Protein AF-A0A2N5KHY9-F1 (afdb_monomer_lite)

Foldseek 3Di:
DDDPDDDVVVVVVVVVVVVVVVVCVVVPPDDDDDDDDDDDDDDDDDDDDDPDPPCVVVVVVVVVVVCVVVCVVPPPDQVVHDDDPLPPVVPDPVCSVVQVVCVVVVHHDPVVVVVVVVVVVVVVVVVVVVVVVVVVVVDDPVRVVVVVVVVVVVVVVVVD

Radius of gyration: 26.34 Å; chains: 1; bounding box: 64×49×65 Å

pLDDT: mean 73.63, std 18.94, range [32.56, 96.94]

Structure (mmCIF, N/CA/C/O backbone):
data_AF-A0A2N5KHY9-F1
#
_entry.id   AF-A0A2N5KHY9-F1
#
loop_
_atom_site.group_PDB
_atom_site.id
_atom_site.type_symbol
_atom_site.label_atom_id
_atom_site.label_alt_id
_atom_site.label_comp_id
_atom_site.label_asym_id
_atom_site.label_entity_id
_atom_site.label_seq_id
_atom_site.pdbx_PDB_ins_code
_atom_site.Cartn_x
_atom_site.Cartn_y
_atom_site.Cartn_z
_atom_site.occupancy
_atom_site.B_iso_or_equiv
_atom_site.auth_seq_id
_atom_site.auth_comp_id
_atom_site.auth_asym_id
_atom_site.auth_atom_id
_atom_site.pdbx_PDB_model_num
ATOM 1 N N . MET A 1 1 ? -6.476 1.942 -28.829 1.00 36.31 1 MET A N 1
ATOM 2 C CA . MET A 1 1 ? -5.054 1.539 -28.886 1.00 36.31 1 MET A CA 1
ATOM 3 C C . MET A 1 1 ? -4.906 0.216 -28.148 1.00 36.31 1 MET A C 1
ATOM 5 O O . MET A 1 1 ? -5.291 0.183 -26.984 1.00 36.31 1 MET A O 1
ATOM 9 N N . PRO A 1 2 ? -4.456 -0.880 -28.777 1.00 34.22 2 PRO A N 1
ATOM 10 C CA . PRO A 1 2 ? -4.271 -2.139 -28.060 1.00 34.22 2 PRO A CA 1
ATOM 11 C C . PRO A 1 2 ? -3.040 -2.043 -27.142 1.00 34.22 2 PRO A C 1
ATOM 13 O O . PRO A 1 2 ? -1.980 -1.600 -27.585 1.00 34.22 2 PRO A O 1
ATOM 16 N N . ARG A 1 3 ? -3.177 -2.449 -25.868 1.00 40.66 3 ARG A N 1
ATOM 17 C CA . ARG A 1 3 ? -2.053 -2.671 -24.938 1.00 40.66 3 ARG A CA 1
ATOM 18 C C . ARG A 1 3 ? -1.125 -3.711 -25.582 1.00 40.66 3 ARG A C 1
ATOM 20 O O . ARG A 1 3 ? -1.495 -4.878 -25.688 1.00 40.66 3 ARG A O 1
ATOM 27 N N . ARG A 1 4 ? 0.045 -3.296 -26.077 1.00 49.88 4 ARG A N 1
ATOM 28 C CA . ARG A 1 4 ? 1.082 -4.230 -26.538 1.00 49.88 4 ARG A CA 1
ATOM 29 C C . ARG A 1 4 ? 1.807 -4.744 -25.297 1.00 49.88 4 ARG A C 1
ATOM 31 O O . ARG A 1 4 ? 2.602 -4.019 -24.707 1.0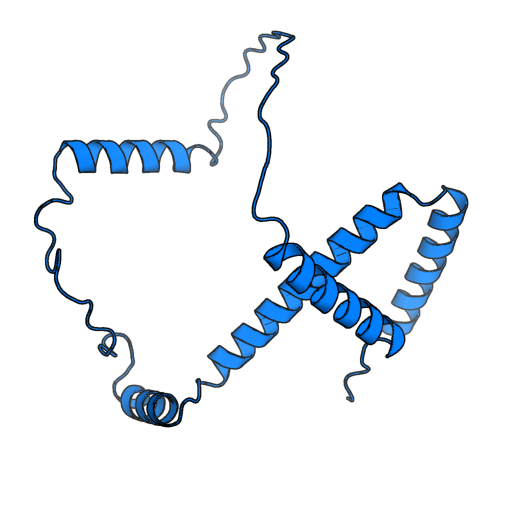0 49.88 4 ARG A O 1
ATOM 38 N N . TYR A 1 5 ? 1.406 -5.943 -24.882 1.00 40.84 5 TYR A N 1
ATOM 39 C CA . TYR A 1 5 ? 1.957 -6.705 -23.763 1.00 40.84 5 TYR A CA 1
ATOM 40 C C . TYR A 1 5 ? 3.482 -6.862 -23.887 1.00 40.84 5 TYR A C 1
ATOM 42 O O . TYR A 1 5 ? 4.035 -6.782 -24.990 1.00 40.84 5 TYR A O 1
ATOM 50 N N . LEU A 1 6 ? 4.145 -7.061 -22.744 1.00 49.94 6 LEU A N 1
ATOM 51 C CA . LEU A 1 6 ? 5.544 -7.480 -22.691 1.00 49.94 6 LEU A CA 1
ATOM 52 C C . LEU A 1 6 ? 5.688 -8.755 -23.543 1.00 49.94 6 LEU A C 1
ATOM 54 O O . LEU A 1 6 ? 4.729 -9.499 -23.741 1.00 49.94 6 LEU A O 1
ATOM 58 N N . ASP A 1 7 ? 6.869 -8.993 -24.111 1.00 64.88 7 ASP A N 1
ATOM 59 C CA . ASP A 1 7 ? 7.127 -10.227 -24.861 1.00 64.88 7 ASP A CA 1
ATOM 60 C C . ASP A 1 7 ? 6.699 -11.443 -24.012 1.00 64.88 7 ASP A C 1
ATOM 62 O O . ASP A 1 7 ? 7.057 -11.509 -22.833 1.00 64.88 7 ASP A O 1
ATOM 66 N N . ARG A 1 8 ? 5.941 -12.402 -24.577 1.00 52.44 8 ARG A N 1
ATOM 67 C CA . ARG A 1 8 ? 5.401 -13.571 -23.836 1.00 52.44 8 ARG A CA 1
ATOM 68 C C . ARG A 1 8 ? 6.490 -14.316 -23.066 1.00 52.44 8 ARG A C 1
ATOM 70 O O . ARG A 1 8 ? 6.224 -14.950 -22.051 1.00 52.44 8 ARG A O 1
ATOM 77 N N . ARG A 1 9 ? 7.723 -14.240 -23.567 1.00 55.16 9 ARG A N 1
ATOM 78 C CA . ARG A 1 9 ? 8.910 -14.797 -22.930 1.00 55.16 9 ARG A CA 1
ATOM 79 C C . ARG A 1 9 ? 9.272 -14.086 -21.624 1.00 55.16 9 ARG A C 1
ATOM 81 O O . ARG A 1 9 ? 9.525 -14.754 -20.632 1.00 55.16 9 ARG A O 1
ATOM 88 N N . ALA A 1 10 ? 9.256 -12.756 -21.611 1.00 56.84 10 ALA A N 1
ATOM 89 C CA . ALA A 1 10 ? 9.539 -11.967 -20.414 1.00 56.84 10 ALA A CA 1
ATOM 90 C C . ALA A 1 10 ? 8.433 -12.127 -19.360 1.00 56.84 10 ALA A C 1
ATOM 92 O O . ALA A 1 10 ? 8.715 -12.157 -18.164 1.00 56.84 10 ALA A O 1
ATOM 93 N N . GLU A 1 11 ? 7.180 -12.274 -19.797 1.00 57.41 11 GLU A N 1
ATOM 94 C CA . GLU A 1 11 ? 6.051 -12.565 -18.905 1.00 57.41 11 GLU A CA 1
ATOM 95 C C . GLU A 1 11 ? 6.204 -13.940 -18.247 1.00 57.41 11 GLU A C 1
ATOM 97 O O . GLU A 1 11 ? 6.139 -14.036 -17.022 1.00 57.41 11 GLU A O 1
ATOM 102 N N . ALA A 1 12 ? 6.537 -14.971 -19.029 1.00 66.75 12 ALA A N 1
ATOM 103 C CA . ALA A 1 12 ? 6.793 -16.315 -18.517 1.00 66.75 12 ALA A CA 1
ATOM 104 C C . ALA A 1 12 ? 8.013 -16.381 -17.576 1.00 66.75 12 ALA A C 1
ATOM 106 O O . ALA A 1 12 ? 7.992 -17.112 -16.588 1.00 66.75 12 ALA A O 1
ATOM 107 N N . GLU A 1 13 ? 9.071 -15.608 -17.846 1.00 68.69 13 GLU A N 1
ATOM 108 C CA . GLU A 1 13 ? 10.267 -15.542 -16.992 1.00 68.69 13 GLU A CA 1
ATOM 109 C C . GLU A 1 13 ? 9.967 -14.880 -15.634 1.00 68.69 13 GLU A C 1
ATOM 111 O O . GLU A 1 13 ? 10.434 -15.350 -14.593 1.00 68.69 13 GLU A O 1
ATOM 116 N N . ILE A 1 14 ? 9.136 -13.831 -15.621 1.00 61.22 14 ILE A N 1
ATOM 117 C CA . ILE A 1 14 ? 8.693 -13.169 -14.386 1.00 61.22 14 ILE A CA 1
ATOM 118 C C . ILE A 1 14 ? 7.733 -14.069 -13.596 1.00 61.22 14 ILE A C 1
ATOM 120 O O . ILE A 1 14 ? 7.860 -14.159 -12.374 1.00 61.22 14 ILE A O 1
ATOM 124 N N . GLU A 1 15 ? 6.802 -14.756 -14.263 1.00 71.88 15 GLU A N 1
ATOM 125 C CA . GLU A 1 15 ? 5.894 -15.710 -13.613 1.00 71.88 15 GLU A CA 1
ATOM 126 C C . GLU A 1 15 ? 6.645 -16.905 -13.010 1.00 71.88 15 GLU A C 1
ATOM 128 O O . GLU A 1 15 ? 6.389 -17.271 -11.862 1.00 71.88 15 GLU A O 1
ATOM 133 N N . ALA A 1 16 ? 7.633 -17.457 -13.720 1.00 73.50 16 ALA A N 1
ATOM 134 C CA . ALA A 1 16 ? 8.478 -18.535 -13.206 1.00 73.50 16 ALA A CA 1
ATOM 135 C C . ALA A 1 16 ? 9.288 -18.102 -11.970 1.00 73.50 16 ALA A C 1
ATOM 137 O O . ALA A 1 16 ? 9.424 -18.874 -11.019 1.00 73.50 16 ALA A O 1
ATOM 138 N N . MET A 1 17 ? 9.783 -16.858 -11.940 1.00 62.91 17 MET A N 1
ATOM 139 C CA . MET A 1 17 ? 10.464 -16.306 -10.763 1.00 62.91 17 MET A CA 1
ATOM 140 C C . MET A 1 17 ? 9.523 -16.118 -9.569 1.00 62.91 17 MET A C 1
ATOM 142 O O . MET A 1 17 ? 9.902 -16.449 -8.447 1.00 62.91 17 MET A O 1
ATOM 146 N N . LEU A 1 18 ? 8.302 -15.621 -9.796 1.00 63.34 18 LEU A N 1
ATOM 147 C CA . LEU A 1 18 ? 7.309 -15.453 -8.729 1.00 63.34 18 LEU A CA 1
ATOM 148 C C . LEU A 1 18 ? 6.896 -16.804 -8.121 1.00 63.34 18 LEU A C 1
ATOM 150 O O . LEU A 1 18 ? 6.722 -16.893 -6.907 1.00 63.34 18 LEU A O 1
ATOM 154 N N . ALA A 1 19 ? 6.808 -17.861 -8.934 1.00 72.44 19 ALA A N 1
ATOM 155 C CA . ALA A 1 19 ? 6.545 -19.218 -8.454 1.00 72.44 19 ALA A CA 1
ATOM 156 C C . ALA A 1 19 ? 7.714 -19.793 -7.626 1.00 72.44 19 ALA A C 1
ATOM 158 O O . ALA A 1 19 ? 7.482 -20.421 -6.593 1.00 72.44 19 ALA A O 1
ATOM 159 N N . ALA A 1 20 ? 8.964 -19.537 -8.030 1.00 68.56 20 ALA A N 1
ATOM 160 C CA . ALA A 1 20 ? 10.152 -19.995 -7.303 1.00 68.56 20 ALA A CA 1
ATOM 161 C C . ALA A 1 20 ? 10.345 -19.276 -5.950 1.00 68.56 20 ALA A C 1
ATOM 163 O O . ALA A 1 20 ? 10.758 -19.890 -4.967 1.00 68.56 20 ALA A O 1
ATOM 164 N N . GLU A 1 21 ? 10.013 -17.985 -5.869 1.00 53.19 21 GLU A N 1
ATOM 165 C CA . GLU A 1 21 ? 10.117 -17.200 -4.630 1.00 53.19 21 GLU A CA 1
ATOM 166 C C . GLU A 1 21 ? 9.078 -17.629 -3.579 1.00 53.19 21 GLU A C 1
ATOM 168 O O . GLU A 1 21 ? 9.393 -17.698 -2.391 1.00 53.19 21 GLU A O 1
ATOM 173 N N . GLN A 1 22 ? 7.865 -18.001 -4.006 1.00 57.78 22 GLN A N 1
ATOM 174 C CA . GLN A 1 22 ? 6.839 -18.547 -3.107 1.00 57.78 22 GLN A CA 1
ATOM 175 C C . GLN A 1 22 ? 7.254 -19.893 -2.495 1.00 57.78 22 GLN A C 1
ATOM 177 O O . G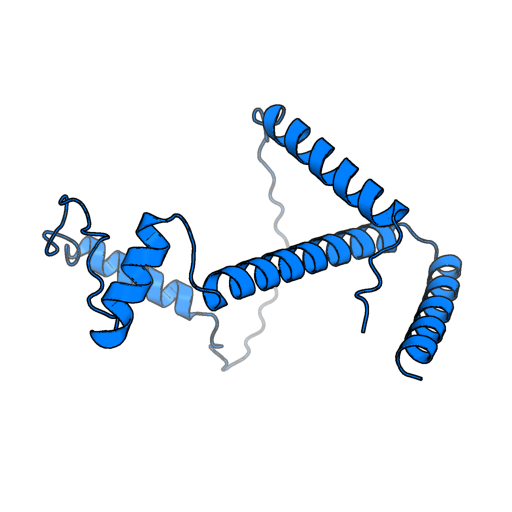LN A 1 22 ? 6.965 -20.138 -1.326 1.00 57.78 22 GLN A O 1
ATOM 182 N N . GLN A 1 23 ? 7.981 -20.726 -3.246 1.00 57.69 23 GLN A N 1
ATOM 183 C CA . GLN A 1 23 ? 8.533 -21.996 -2.758 1.00 57.69 23 GLN A CA 1
ATOM 184 C C . GLN A 1 23 ? 9.708 -21.774 -1.788 1.00 57.69 23 GLN A C 1
ATOM 186 O O . GLN A 1 23 ? 9.772 -22.396 -0.727 1.00 57.69 23 GLN A O 1
ATOM 191 N N . ALA A 1 24 ? 10.587 -20.808 -2.075 1.00 56.03 24 ALA A N 1
ATOM 192 C CA . ALA A 1 24 ? 11.691 -20.451 -1.180 1.00 56.03 24 ALA A CA 1
ATOM 193 C C . ALA A 1 24 ? 11.208 -19.844 0.154 1.00 56.03 24 ALA A C 1
ATOM 195 O O . ALA A 1 24 ? 11.803 -20.090 1.206 1.00 56.03 24 ALA A O 1
ATOM 196 N N . ALA A 1 25 ? 10.104 -19.088 0.139 1.00 54.25 25 ALA A N 1
ATOM 197 C CA . ALA A 1 25 ? 9.505 -18.520 1.348 1.00 54.25 25 ALA A CA 1
ATOM 198 C C . ALA A 1 25 ? 8.887 -19.584 2.273 1.00 54.25 25 ALA A C 1
ATOM 200 O O . ALA A 1 25 ? 8.838 -19.374 3.485 1.00 54.25 25 ALA A O 1
ATOM 201 N N . THR A 1 26 ? 8.453 -20.731 1.735 1.00 51.41 26 THR A N 1
ATOM 202 C CA . THR A 1 26 ? 7.949 -21.851 2.546 1.00 51.41 26 THR A CA 1
ATOM 203 C C . THR A 1 26 ? 9.058 -22.708 3.161 1.00 51.41 26 THR A C 1
ATOM 205 O O . THR A 1 26 ? 8.818 -23.362 4.171 1.00 51.41 26 THR A O 1
ATOM 208 N N . GLU A 1 27 ? 10.274 -22.671 2.607 1.00 48.84 27 GLU A N 1
ATOM 209 C CA . GLU A 1 27 ? 11.391 -23.530 3.034 1.00 48.84 27 GLU A CA 1
ATOM 210 C C . GLU A 1 27 ? 12.439 -22.803 3.911 1.00 48.84 27 GLU A C 1
ATOM 212 O O . GLU A 1 27 ? 13.158 -23.446 4.672 1.00 48.84 27 GLU A O 1
ATOM 217 N N . GLY A 1 28 ? 12.510 -21.465 3.884 1.00 46.94 28 GLY A N 1
ATOM 218 C CA . GLY A 1 28 ? 13.577 -20.667 4.519 1.00 46.94 28 GLY A CA 1
ATOM 219 C C . GLY A 1 28 ? 13.311 -20.088 5.921 1.00 46.94 28 GLY A C 1
ATOM 220 O O . GLY A 1 28 ? 13.896 -19.059 6.265 1.00 46.94 28 GLY A O 1
ATOM 221 N N . ALA A 1 29 ? 12.428 -20.677 6.734 1.00 44.56 29 ALA A N 1
ATOM 222 C CA . ALA A 1 29 ? 12.080 -20.142 8.062 1.00 44.56 29 ALA A CA 1
ATOM 223 C C . ALA A 1 29 ? 13.069 -20.491 9.200 1.00 44.56 29 ALA A C 1
ATOM 225 O O . ALA A 1 29 ? 12.835 -20.094 10.342 1.00 44.56 29 ALA A O 1
ATOM 226 N N . ALA A 1 30 ? 14.178 -21.185 8.932 1.00 46.12 30 ALA A N 1
ATOM 227 C CA . ALA A 1 30 ? 15.167 -21.530 9.951 1.00 46.12 30 ALA A CA 1
ATOM 228 C C . ALA A 1 30 ? 16.563 -20.986 9.599 1.00 46.12 30 ALA A C 1
ATOM 230 O O . ALA A 1 30 ? 17.123 -21.312 8.560 1.00 46.12 30 ALA A O 1
ATOM 231 N N . GLU A 1 31 ? 17.096 -20.191 10.534 1.00 38.31 31 GLU A N 1
ATOM 232 C CA . GLU A 1 31 ? 18.505 -19.804 10.713 1.00 38.31 31 GLU A CA 1
ATOM 233 C C . GLU A 1 31 ? 19.050 -18.612 9.895 1.00 38.31 31 GLU A C 1
ATOM 235 O O . GLU A 1 31 ? 19.493 -18.712 8.755 1.00 38.31 31 GLU A O 1
ATOM 240 N N . ARG A 1 32 ? 19.140 -17.453 10.566 1.00 40.56 32 ARG A N 1
ATOM 241 C CA . ARG A 1 32 ? 20.135 -16.408 10.272 1.00 40.56 32 ARG A CA 1
ATOM 242 C C . ARG A 1 32 ? 21.031 -16.226 11.501 1.00 40.56 32 ARG A C 1
ATOM 244 O O . ARG A 1 32 ? 20.498 -15.844 12.544 1.00 40.56 32 ARG A O 1
ATOM 251 N N . PRO A 1 33 ? 22.353 -16.457 11.421 1.00 39.22 33 PRO A N 1
ATOM 252 C CA . PRO A 1 33 ? 23.256 -16.138 12.514 1.00 39.22 33 PRO A CA 1
ATOM 253 C C . PRO A 1 33 ? 23.665 -14.659 12.487 1.00 39.22 33 PRO A C 1
ATOM 255 O O . PRO A 1 33 ? 23.643 -13.991 11.451 1.00 39.22 33 PRO A O 1
ATOM 258 N N . ALA A 1 34 ? 24.006 -14.168 13.675 1.00 38.75 34 ALA A N 1
ATOM 259 C CA . ALA A 1 34 ? 24.419 -12.806 13.977 1.00 38.75 34 ALA A CA 1
ATOM 260 C C . ALA A 1 34 ? 25.948 -12.606 13.902 1.00 38.75 34 ALA A C 1
ATOM 262 O O . ALA A 1 34 ? 26.709 -13.571 13.917 1.00 38.75 34 ALA A O 1
ATOM 263 N N . ASP A 1 35 ? 26.331 -11.323 13.967 1.00 39.94 35 ASP A N 1
ATOM 264 C CA . ASP A 1 35 ? 27.674 -10.729 14.143 1.00 39.94 35 ASP A CA 1
ATOM 265 C C . ASP A 1 35 ? 28.496 -10.539 12.837 1.00 39.94 35 ASP A C 1
ATOM 267 O O . ASP A 1 35 ? 28.424 -11.342 11.921 1.00 39.94 35 ASP A O 1
ATOM 271 N N . GLN A 1 36 ? 29.267 -9.464 12.614 1.00 42.00 36 GLN A N 1
ATOM 272 C CA . GLN A 1 36 ? 30.041 -8.697 13.582 1.00 42.00 36 GLN A CA 1
ATOM 273 C C . GLN A 1 36 ? 30.421 -7.286 13.096 1.00 42.00 36 GLN A C 1
ATOM 275 O O . GLN A 1 36 ? 30.641 -7.016 11.915 1.00 42.00 36 GLN A O 1
ATOM 280 N N . ARG A 1 37 ? 30.526 -6.398 14.087 1.00 36.69 37 ARG A N 1
ATOM 281 C CA . ARG A 1 37 ? 31.031 -5.018 14.063 1.00 36.69 37 ARG A CA 1
ATOM 282 C C . ARG A 1 37 ? 32.477 -4.932 13.575 1.00 36.69 37 ARG A C 1
ATOM 284 O O . ARG A 1 37 ? 33.302 -5.683 14.081 1.00 36.69 37 ARG A O 1
ATOM 291 N N . GLN A 1 38 ? 32.816 -3.880 12.821 1.00 43.84 38 GLN A N 1
ATOM 292 C CA . GLN A 1 38 ? 34.092 -3.174 13.002 1.00 43.84 38 GLN A CA 1
ATOM 293 C C . GLN A 1 38 ? 33.933 -1.655 12.855 1.00 43.84 38 GLN A C 1
ATOM 295 O O . GLN A 1 38 ? 33.464 -1.125 11.852 1.00 43.84 38 GLN A O 1
ATOM 300 N N . SER A 1 39 ? 34.347 -0.979 13.921 1.00 37.09 39 SER A N 1
ATOM 301 C CA . SER A 1 39 ? 34.626 0.446 14.055 1.00 37.09 39 SER A CA 1
ATOM 302 C C . SER A 1 39 ? 35.856 0.861 13.253 1.00 37.09 39 SER A C 1
ATOM 304 O O . SER A 1 39 ? 36.834 0.117 13.271 1.00 37.09 39 SER A O 1
ATOM 306 N N . SER A 1 40 ? 35.880 2.083 12.708 1.00 38.09 40 SER A N 1
ATOM 307 C CA . SER A 1 40 ? 37.088 2.928 12.628 1.00 38.09 40 SER A CA 1
ATOM 308 C C . SER A 1 40 ? 36.776 4.337 12.111 1.00 38.09 40 SER A C 1
ATOM 310 O O . SER A 1 40 ? 36.111 4.489 11.094 1.00 38.09 40 SER A O 1
ATOM 312 N N . GLY A 1 41 ? 37.345 5.354 12.770 1.00 32.56 41 GLY A N 1
ATOM 313 C CA . GLY A 1 41 ? 37.691 6.630 12.128 1.00 32.56 41 GLY A CA 1
ATOM 314 C C . GLY A 1 41 ? 36.893 7.859 12.561 1.00 32.56 41 GLY A C 1
ATOM 315 O O . GLY A 1 41 ? 35.974 8.293 11.876 1.00 32.56 41 GLY A O 1
ATOM 316 N N . ALA A 1 42 ? 37.308 8.483 13.663 1.00 36.94 42 ALA A N 1
ATOM 317 C CA . ALA A 1 42 ? 36.878 9.824 14.040 1.00 36.94 42 ALA A CA 1
ATOM 318 C C . ALA A 1 42 ? 37.403 10.880 13.049 1.00 36.94 42 ALA A C 1
ATOM 320 O O . ALA A 1 42 ? 38.601 10.960 12.786 1.00 36.94 42 ALA A O 1
ATOM 321 N N . THR A 1 43 ? 36.531 11.771 12.577 1.00 44.47 43 THR A N 1
ATOM 322 C CA . THR A 1 43 ? 36.944 13.100 12.104 1.00 44.47 43 THR A CA 1
ATOM 323 C C . THR A 1 43 ? 35.929 14.133 12.573 1.00 44.47 43 THR A C 1
ATOM 325 O O . THR A 1 43 ? 34.800 14.202 12.096 1.00 44.47 43 THR A O 1
ATOM 328 N N . LYS A 1 44 ? 36.339 14.941 13.555 1.00 46.94 44 LYS A N 1
ATOM 329 C CA . LYS A 1 44 ? 35.589 16.107 14.022 1.00 46.94 44 LYS A CA 1
ATOM 330 C C . LYS A 1 44 ? 35.594 17.160 12.912 1.00 46.94 44 LYS A C 1
ATOM 332 O O . LYS A 1 44 ? 36.648 17.695 12.582 1.00 46.94 44 LYS A O 1
ATOM 337 N N . ARG A 1 45 ? 34.423 17.493 12.371 1.00 38.88 45 ARG A N 1
ATOM 338 C CA . ARG A 1 45 ? 34.206 18.753 11.651 1.00 38.88 45 ARG A CA 1
ATOM 339 C C . ARG A 1 45 ? 33.053 19.495 12.305 1.00 38.88 45 ARG A C 1
ATOM 341 O O . ARG A 1 45 ? 31.893 19.129 12.156 1.00 38.88 45 ARG A O 1
ATOM 348 N N . ALA A 1 46 ? 33.414 20.527 13.062 1.00 40.81 46 ALA A N 1
ATOM 349 C CA . ALA A 1 46 ? 32.493 21.564 13.482 1.00 40.81 46 ALA A CA 1
ATOM 350 C C . ALA A 1 46 ? 31.986 22.288 12.227 1.00 40.81 46 ALA A C 1
ATOM 352 O O . ALA A 1 46 ? 32.775 22.786 11.425 1.00 40.81 46 ALA A O 1
ATOM 353 N N . GLY A 1 47 ? 30.669 22.292 12.054 1.00 42.00 47 GLY A N 1
ATOM 354 C CA . GLY A 1 47 ? 29.977 22.872 10.913 1.00 42.00 47 GLY A CA 1
ATOM 355 C C . GLY A 1 47 ? 28.536 23.168 11.298 1.00 42.00 47 GLY A C 1
ATOM 356 O O . GLY A 1 47 ? 27.655 22.334 11.141 1.00 42.00 47 GLY A O 1
ATOM 357 N N . SER A 1 48 ? 28.364 24.355 11.871 1.00 40.47 48 SER A N 1
ATOM 358 C CA . SER A 1 48 ? 27.132 25.118 12.058 1.00 40.47 48 SER A CA 1
ATOM 359 C C . SER A 1 48 ? 25.953 24.739 11.142 1.00 40.47 48 SER A C 1
ATOM 361 O O . SER A 1 48 ? 26.061 24.748 9.917 1.00 40.47 48 SER A O 1
ATOM 363 N N . GLY A 1 49 ? 24.786 24.547 11.768 1.00 51.56 49 GLY A N 1
ATOM 364 C CA . GLY A 1 49 ? 23.592 25.258 11.314 1.00 51.56 49 GLY A CA 1
ATOM 365 C C . GLY A 1 49 ? 22.785 24.653 10.170 1.00 51.56 49 GLY A C 1
ATOM 366 O O . GLY A 1 49 ? 22.356 25.395 9.299 1.00 51.56 49 GLY A O 1
ATOM 367 N N . ARG A 1 50 ? 22.497 23.348 10.198 1.00 49.75 50 ARG A N 1
ATOM 368 C CA . ARG A 1 50 ? 21.293 22.768 9.569 1.00 49.75 50 ARG A CA 1
ATOM 369 C C . ARG A 1 50 ? 20.815 21.575 10.399 1.00 49.75 50 ARG A C 1
ATOM 371 O O . ARG A 1 50 ? 21.201 20.444 10.125 1.00 49.75 50 ARG A O 1
ATOM 378 N N . ARG A 1 51 ? 19.959 21.805 11.404 1.00 51.12 51 ARG A N 1
ATOM 379 C CA . ARG A 1 51 ? 19.074 20.733 11.897 1.00 51.12 51 ARG A CA 1
ATOM 380 C C . ARG A 1 51 ? 18.053 20.485 10.788 1.00 51.12 51 ARG A C 1
ATOM 382 O O . ARG A 1 51 ? 17.056 21.188 10.683 1.00 51.12 51 ARG A O 1
ATOM 389 N N . ALA A 1 52 ? 18.432 19.623 9.850 1.00 54.06 52 ALA A N 1
ATOM 390 C CA . ALA A 1 52 ? 17.644 19.296 8.675 1.00 54.06 52 ALA A CA 1
ATOM 391 C C . ALA A 1 52 ? 16.387 18.520 9.089 1.00 54.06 52 ALA A C 1
ATOM 393 O O . ALA A 1 52 ? 16.384 17.840 10.111 1.00 54.06 52 ALA A O 1
ATOM 394 N N . ALA A 1 53 ? 15.343 18.610 8.269 1.00 56.09 53 ALA A N 1
ATOM 395 C CA . ALA A 1 53 ? 14.007 18.030 8.417 1.00 56.09 53 ALA A CA 1
ATOM 396 C C . ALA A 1 53 ? 13.930 16.479 8.526 1.00 56.09 53 ALA A C 1
ATOM 398 O O . ALA A 1 53 ? 12.922 15.892 8.147 1.00 56.09 53 ALA A O 1
ATOM 399 N N . GLY A 1 54 ? 14.976 15.811 9.022 1.00 60.12 54 GLY A N 1
ATOM 400 C CA . GLY A 1 54 ? 15.065 14.365 9.246 1.00 60.12 54 GLY A CA 1
ATOM 401 C C . GLY A 1 54 ? 14.968 13.934 10.714 1.00 60.12 54 GLY A C 1
ATOM 402 O O . GLY A 1 54 ? 15.006 12.741 10.980 1.00 60.12 54 GLY A O 1
ATOM 403 N N . ASP A 1 55 ? 14.824 14.872 11.656 1.00 72.50 55 ASP A N 1
ATOM 404 C CA . ASP A 1 55 ? 14.786 14.580 13.104 1.00 72.50 55 ASP A CA 1
ATOM 405 C C . ASP A 1 55 ? 13.354 14.452 13.668 1.00 72.50 55 ASP A C 1
ATOM 407 O O . ASP A 1 55 ? 13.136 14.269 14.863 1.00 72.50 55 ASP A O 1
ATOM 411 N N . TRP A 1 56 ? 12.340 14.541 12.799 1.00 79.25 56 TRP A N 1
ATOM 412 C CA . TRP A 1 56 ? 10.937 14.432 13.209 1.00 79.25 56 TRP A CA 1
ATOM 413 C C . TRP A 1 56 ? 10.596 13.054 13.763 1.00 79.25 56 TRP A C 1
ATOM 415 O O . TRP A 1 56 ? 9.779 12.956 14.667 1.00 79.25 56 TRP A O 1
ATOM 425 N N . HIS A 1 57 ? 11.229 11.997 13.253 1.00 82.38 57 HIS A N 1
ATOM 426 C CA . HIS A 1 57 ? 10.964 10.643 13.726 1.00 82.38 57 HIS A CA 1
ATOM 427 C C . HIS A 1 57 ? 11.408 10.460 15.183 1.00 82.38 57 HIS A C 1
ATOM 429 O O . HIS A 1 57 ? 10.623 9.978 15.991 1.00 82.38 57 HIS A O 1
ATOM 435 N N . GLY A 1 58 ? 12.610 10.933 15.539 1.00 88.94 58 GLY A N 1
ATOM 436 C CA . GLY A 1 58 ? 13.111 10.875 16.915 1.00 88.94 58 GLY A CA 1
ATOM 437 C C . GLY A 1 58 ? 12.293 11.738 17.875 1.00 88.94 58 GLY A C 1
ATOM 438 O O . GLY A 1 58 ? 11.966 11.295 18.972 1.00 88.94 58 GLY A O 1
ATOM 439 N N . LEU A 1 59 ? 11.889 12.936 17.437 1.00 89.69 59 LEU A N 1
ATOM 440 C CA . LEU A 1 59 ? 11.031 13.815 18.235 1.00 89.69 59 LEU A CA 1
ATOM 441 C C . LEU A 1 59 ? 9.636 13.216 18.471 1.00 89.69 59 LEU A C 1
ATOM 443 O O . LEU A 1 59 ? 9.106 13.311 19.576 1.00 89.69 59 LEU A O 1
ATOM 447 N N . VAL A 1 60 ? 9.032 12.615 17.442 1.00 93.62 60 VAL A N 1
ATOM 448 C CA . VAL A 1 60 ? 7.721 11.959 17.552 1.00 93.62 60 VAL A CA 1
ATOM 449 C C . VAL A 1 60 ? 7.808 10.740 18.464 1.00 93.62 60 VAL A C 1
ATOM 451 O O . VAL A 1 60 ? 6.966 10.606 19.345 1.00 93.62 60 VAL A O 1
ATOM 454 N N . GLU A 1 61 ? 8.838 9.906 18.311 1.00 92.06 61 GLU A N 1
ATOM 455 C CA . GLU A 1 61 ? 9.051 8.724 19.153 1.00 92.06 61 GLU A CA 1
ATOM 456 C C . GLU A 1 61 ? 9.205 9.110 20.627 1.00 92.06 61 GLU A C 1
ATOM 458 O O . GLU A 1 61 ? 8.496 8.588 21.486 1.00 92.06 61 GLU A O 1
ATOM 463 N N . GLN A 1 62 ? 10.053 10.105 20.914 1.00 92.69 62 GLN A N 1
ATOM 464 C CA . GLN A 1 62 ? 10.223 10.623 22.270 1.00 92.69 62 GLN A CA 1
ATOM 465 C C . GLN A 1 62 ? 8.885 11.104 22.852 1.00 92.69 62 GLN A C 1
ATOM 467 O O . GLN A 1 62 ? 8.565 10.816 24.003 1.00 92.69 62 GLN A O 1
ATOM 472 N N . ARG A 1 63 ? 8.069 11.801 22.053 1.00 93.25 63 ARG A N 1
ATOM 473 C CA . ARG A 1 63 ? 6.779 12.330 22.505 1.00 93.25 63 ARG A CA 1
ATOM 474 C C . ARG A 1 63 ? 5.739 11.238 22.765 1.00 93.25 63 ARG A C 1
ATOM 476 O O . ARG A 1 63 ? 4.952 11.370 23.700 1.00 93.25 63 ARG A O 1
ATOM 483 N N . ILE A 1 64 ? 5.720 10.188 21.944 1.00 92.31 64 ILE A N 1
ATOM 484 C CA . ILE A 1 64 ? 4.855 9.020 22.152 1.00 92.31 64 ILE A CA 1
ATOM 485 C C . ILE A 1 64 ? 5.259 8.318 23.450 1.00 92.31 64 ILE A C 1
ATOM 487 O O . ILE A 1 64 ? 4.394 8.072 24.288 1.00 92.31 64 ILE A O 1
ATOM 491 N N . GLN A 1 65 ? 6.558 8.083 23.652 1.00 94.12 65 GLN A N 1
ATOM 492 C CA . GLN A 1 65 ? 7.088 7.414 24.839 1.00 94.12 65 GLN A CA 1
ATOM 493 C C . GLN A 1 65 ? 6.768 8.180 26.130 1.00 94.12 65 GLN A C 1
ATOM 495 O O . GLN A 1 65 ? 6.223 7.601 27.067 1.00 94.12 65 GLN A O 1
ATOM 500 N N . GLU A 1 66 ? 7.008 9.496 26.156 1.00 94.31 66 GLU A N 1
ATOM 501 C CA . GLU A 1 66 ? 6.612 10.366 27.273 1.00 94.31 66 GLU A CA 1
ATOM 502 C C . GLU A 1 66 ? 5.105 10.268 27.565 1.00 94.31 66 GLU A C 1
ATOM 504 O O . GLU A 1 66 ? 4.687 10.278 28.722 1.00 94.31 66 GLU A O 1
ATOM 509 N N . GLY A 1 67 ? 4.271 10.166 26.524 1.00 92.44 67 GLY A N 1
ATOM 510 C CA . GLY A 1 67 ? 2.826 10.016 26.678 1.00 92.44 67 GLY A CA 1
ATOM 511 C C . GLY A 1 67 ? 2.403 8.647 27.211 1.00 92.44 67 GLY A C 1
ATOM 512 O O . GLY A 1 67 ? 1.441 8.570 27.974 1.00 92.44 67 GLY A O 1
ATOM 513 N N . MET A 1 68 ? 3.126 7.581 26.860 1.00 91.31 68 MET A N 1
ATOM 514 C CA . MET A 1 68 ? 2.924 6.249 27.439 1.00 91.31 68 MET A CA 1
ATOM 515 C C . MET A 1 68 ? 3.303 6.229 28.923 1.00 91.31 68 MET A C 1
ATOM 517 O O . MET A 1 68 ? 2.532 5.727 29.733 1.00 91.31 68 MET A O 1
ATOM 521 N N . GLU A 1 69 ? 4.433 6.837 29.299 1.00 93.88 69 GLU A N 1
ATOM 522 C CA . GLU A 1 69 ? 4.870 6.952 30.701 1.00 93.88 69 GLU A CA 1
ATOM 523 C C . GLU A 1 69 ? 3.895 7.767 31.560 1.00 93.88 69 GLU A C 1
ATOM 525 O O . GLU A 1 69 ? 3.696 7.475 32.738 1.00 93.88 69 GLU A O 1
ATOM 530 N N . GLN A 1 70 ? 3.260 8.777 30.965 1.00 93.19 70 GLN A N 1
ATOM 531 C CA . GLN A 1 70 ? 2.243 9.607 31.614 1.00 93.19 70 GLN A CA 1
ATOM 532 C C . GLN A 1 70 ? 0.851 8.959 31.645 1.00 93.19 70 GLN A C 1
ATOM 534 O O . GLN A 1 70 ? -0.078 9.564 32.181 1.00 93.19 70 GLN A O 1
ATOM 539 N N . GLY A 1 71 ? 0.676 7.774 31.051 1.00 90.56 71 GLY A N 1
ATOM 540 C CA . GLY A 1 71 ? -0.623 7.109 30.960 1.00 90.56 71 GLY A CA 1
ATOM 541 C C . GLY A 1 71 ? -1.636 7.850 30.078 1.00 90.56 71 GLY A C 1
ATOM 542 O O . GLY A 1 71 ? -2.838 7.650 30.214 1.00 90.56 71 GLY A O 1
ATOM 543 N N . LEU A 1 72 ? -1.195 8.710 29.146 1.00 90.25 72 LEU A N 1
ATOM 544 C CA . LEU A 1 72 ? -2.097 9.441 28.235 1.00 90.25 72 LEU A CA 1
ATOM 545 C C . LEU A 1 72 ? -2.854 8.513 27.271 1.00 90.25 72 LEU A C 1
ATOM 547 O O . LEU A 1 72 ? -3.862 8.912 26.689 1.00 90.25 72 LEU A O 1
ATOM 551 N N . PHE A 1 73 ? -2.362 7.287 27.096 1.00 88.69 73 PHE A N 1
ATOM 552 C CA . PHE A 1 73 ? -3.003 6.236 26.306 1.00 88.69 73 PHE A CA 1
ATOM 553 C C . PHE A 1 73 ? -3.810 5.252 27.168 1.00 88.69 73 PHE A C 1
ATOM 555 O O . PHE A 1 73 ? -4.415 4.324 26.626 1.00 88.69 73 PHE A O 1
ATOM 562 N N . ASP A 1 74 ? -3.865 5.457 28.487 1.00 88.31 74 ASP A N 1
ATOM 563 C CA . ASP A 1 74 ? -4.692 4.651 29.377 1.00 88.31 74 ASP A CA 1
ATOM 564 C C . ASP A 1 74 ? -6.153 5.108 29.295 1.00 88.31 74 ASP A C 1
ATOM 566 O O . ASP A 1 74 ? -6.464 6.295 29.195 1.00 88.31 74 ASP A O 1
ATOM 570 N N . ASN A 1 75 ? -7.080 4.148 29.341 1.00 85.19 75 ASN A N 1
ATOM 571 C CA . ASN A 1 75 ? -8.526 4.401 29.329 1.00 85.19 75 ASN A CA 1
ATOM 572 C C . ASN A 1 75 ? -9.033 5.210 28.110 1.00 85.19 75 ASN A C 1
ATOM 574 O O . ASN A 1 75 ? -9.981 5.995 28.210 1.00 85.19 75 ASN A O 1
ATOM 578 N N . LEU A 1 76 ? -8.425 5.009 26.934 1.00 88.56 76 LEU A N 1
ATOM 579 C CA . LEU A 1 76 ? -8.944 5.571 25.687 1.00 88.56 76 LEU A CA 1
ATOM 580 C C . LEU A 1 76 ? -10.388 5.118 25.452 1.00 88.56 76 LEU A C 1
ATOM 582 O O . LEU A 1 76 ? -10.772 3.978 25.724 1.00 88.56 76 LEU A O 1
ATOM 586 N N . ARG A 1 77 ? -11.202 6.012 24.891 1.00 83.00 77 ARG A N 1
ATOM 587 C CA . ARG A 1 77 ? -12.583 5.687 24.531 1.00 83.00 77 ARG A CA 1
ATOM 588 C C . ARG A 1 77 ? -12.593 4.514 23.547 1.00 83.00 77 ARG A C 1
ATOM 590 O O . ARG A 1 77 ? -12.109 4.645 22.428 1.00 83.00 77 ARG A O 1
ATOM 597 N N . GLY A 1 78 ? -13.190 3.398 23.957 1.00 83.62 78 GLY A N 1
ATOM 598 C CA . GLY A 1 78 ? -13.229 2.172 23.156 1.00 83.62 78 GLY A CA 1
ATOM 599 C C . GLY A 1 78 ? -12.004 1.265 23.317 1.00 83.62 78 GLY A C 1
ATOM 600 O O . GLY A 1 78 ? -11.897 0.287 22.584 1.00 83.62 78 GLY A O 1
ATOM 601 N N . ALA A 1 79 ? -11.104 1.535 24.271 1.00 86.88 79 ALA A N 1
ATOM 602 C CA . ALA A 1 79 ? -10.011 0.627 24.610 1.00 86.88 79 ALA A CA 1
ATOM 603 C C . ALA A 1 79 ? -10.556 -0.768 24.967 1.00 86.88 79 ALA A C 1
ATOM 605 O O . ALA A 1 79 ? -11.472 -0.906 25.778 1.00 86.88 79 ALA A O 1
ATOM 606 N N . GLY A 1 80 ? -10.014 -1.802 24.320 1.00 85.50 80 GLY A N 1
ATOM 607 C CA . GLY A 1 80 ? -10.435 -3.195 24.502 1.00 85.50 80 GLY A CA 1
ATOM 608 C C . GLY A 1 80 ? -11.786 -3.568 23.877 1.00 85.50 80 GLY A C 1
ATOM 609 O O . GLY A 1 80 ? -12.162 -4.736 23.928 1.00 85.50 80 GLY A O 1
ATOM 610 N N . GLN A 1 81 ? -12.513 -2.622 23.273 1.00 88.19 81 GLN A N 1
ATOM 611 C CA . GLN A 1 81 ? -13.756 -2.907 22.555 1.00 88.19 81 GLN A CA 1
ATOM 612 C C . GLN A 1 81 ? -13.465 -3.227 21.078 1.00 88.19 81 GLN A C 1
ATOM 614 O O . GLN A 1 81 ? -12.547 -2.640 20.498 1.00 88.19 81 GLN A O 1
ATOM 619 N N . PRO A 1 82 ? -14.244 -4.117 20.435 1.00 86.19 82 PRO A N 1
ATOM 620 C CA . PRO A 1 82 ? -14.145 -4.336 18.997 1.00 86.19 82 PRO A CA 1
ATOM 621 C C . PRO A 1 82 ? -14.388 -3.038 18.222 1.00 86.19 82 PRO A C 1
ATOM 623 O O . PRO A 1 82 ? -15.338 -2.302 18.498 1.00 86.19 82 PRO A O 1
ATOM 626 N N . LEU A 1 83 ? -13.541 -2.762 17.230 1.00 82.94 83 LEU A N 1
ATOM 627 C CA . LEU A 1 83 ? -13.720 -1.611 16.353 1.00 82.94 83 LEU A CA 1
ATOM 628 C C . LEU A 1 83 ? -14.950 -1.824 15.461 1.00 82.94 83 LEU A C 1
ATOM 630 O O . LEU A 1 83 ? -15.069 -2.855 14.800 1.00 82.94 83 LEU A O 1
ATOM 634 N N . ASN A 1 84 ? -15.850 -0.841 15.410 1.00 80.56 84 ASN A N 1
ATOM 635 C CA . ASN A 1 84 ? -16.985 -0.878 14.495 1.00 80.56 84 ASN A CA 1
ATOM 636 C C . ASN A 1 84 ? -16.530 -0.499 13.077 1.00 80.56 84 ASN A C 1
ATOM 638 O O . ASN A 1 84 ? -16.353 0.676 12.764 1.00 80.56 84 ASN A O 1
ATOM 642 N N . LEU A 1 85 ? -16.329 -1.503 12.225 1.00 76.62 85 LEU A N 1
ATOM 643 C CA . LEU A 1 85 ? -15.862 -1.328 10.846 1.00 76.62 85 LEU A CA 1
ATOM 644 C C . LEU A 1 85 ? -16.980 -0.954 9.857 1.00 76.62 85 LEU A C 1
ATOM 646 O O . LEU A 1 85 ? -16.690 -0.701 8.691 1.00 76.62 85 LEU A O 1
ATOM 650 N N . ASP A 1 86 ? -18.239 -0.926 10.300 1.00 70.88 86 ASP A N 1
ATOM 651 C CA . ASP A 1 86 ? -19.406 -0.639 9.450 1.00 70.88 86 ASP A CA 1
ATOM 652 C C . ASP A 1 86 ? -19.831 0.832 9.484 1.00 70.88 86 ASP A C 1
ATOM 654 O O . ASP A 1 86 ? -20.847 1.231 8.908 1.00 70.88 86 ASP A O 1
ATOM 658 N N . GLU A 1 87 ? -19.057 1.673 10.162 1.00 66.94 87 GLU A N 1
ATOM 659 C CA . GLU A 1 87 ? -19.324 3.097 10.203 1.00 66.94 87 GLU A CA 1
ATOM 660 C C . GLU A 1 87 ? -18.877 3.776 8.910 1.00 66.94 87 GLU A C 1
ATOM 662 O O . GLU A 1 87 ? -17.778 4.319 8.801 1.00 66.94 87 GLU A O 1
ATOM 667 N N . ASP A 1 88 ? -19.809 3.880 7.966 1.00 75.62 88 ASP A N 1
ATOM 668 C CA . ASP A 1 88 ? -19.719 4.765 6.800 1.00 75.62 88 ASP A CA 1
ATOM 669 C C . ASP A 1 88 ? -19.801 6.260 7.202 1.00 75.62 88 ASP A C 1
ATOM 671 O O . ASP A 1 88 ? -20.396 7.078 6.501 1.00 75.62 88 ASP A O 1
ATOM 675 N N . ARG A 1 89 ? -19.264 6.649 8.369 1.00 75.81 89 ARG A N 1
ATOM 676 C CA . ARG A 1 89 ? -19.383 8.000 8.951 1.00 75.81 89 ARG A CA 1
ATOM 677 C C . ARG A 1 89 ? -18.799 9.090 8.060 1.00 75.81 89 ARG A C 1
ATOM 679 O O . ARG A 1 89 ? -19.262 10.223 8.113 1.00 75.81 89 ARG A O 1
ATOM 686 N N . PHE A 1 90 ? -17.803 8.736 7.257 1.00 81.81 90 PHE A N 1
ATOM 687 C CA . PHE A 1 90 ? -17.116 9.644 6.341 1.00 81.81 90 PHE A CA 1
ATOM 688 C C . PHE A 1 90 ? -17.621 9.539 4.898 1.00 81.81 90 PHE A C 1
ATOM 690 O O . PHE A 1 90 ? -17.113 10.231 4.020 1.00 81.81 90 PHE A O 1
ATOM 697 N N . VAL A 1 91 ? -18.608 8.677 4.643 1.00 84.94 91 VAL A N 1
ATOM 698 C CA . VAL A 1 91 ? -19.233 8.541 3.329 1.00 84.94 91 VAL A CA 1
ATOM 699 C C . VAL A 1 91 ? -20.432 9.493 3.266 1.00 84.94 91 VAL A C 1
ATOM 701 O O . VAL A 1 91 ? -21.260 9.470 4.178 1.00 84.94 91 VAL A O 1
ATOM 704 N N . PRO A 1 92 ? -20.561 10.318 2.216 1.00 88.00 92 PRO A N 1
ATOM 705 C CA . PRO A 1 92 ? -21.770 11.098 1.956 1.00 88.00 92 PRO A CA 1
ATOM 706 C C . PRO A 1 92 ? -23.032 10.220 1.891 1.00 88.00 92 PRO A C 1
ATOM 708 O O . PRO A 1 92 ? -22.980 9.095 1.392 1.00 88.00 92 PRO A O 1
ATOM 711 N N . ASP A 1 93 ? -24.170 10.700 2.406 1.00 85.50 93 ASP A N 1
ATOM 712 C CA . ASP A 1 93 ? -25.405 9.899 2.525 1.00 85.50 93 ASP A CA 1
ATOM 713 C C . ASP A 1 93 ? -25.898 9.327 1.185 1.00 85.50 93 ASP A C 1
ATOM 715 O O . ASP A 1 93 ? -26.377 8.192 1.133 1.00 85.50 93 ASP A O 1
ATOM 719 N N . ASP A 1 94 ? -25.714 10.074 0.099 1.00 87.81 94 ASP A N 1
ATOM 720 C CA . ASP A 1 94 ? -26.027 9.684 -1.277 1.00 87.81 94 ASP A CA 1
ATOM 721 C C . ASP A 1 94 ? -25.161 8.518 -1.787 1.00 87.81 94 ASP A C 1
ATOM 723 O O . ASP A 1 94 ? -25.615 7.719 -2.606 1.00 87.81 94 ASP A O 1
ATOM 727 N N . MET A 1 95 ? -23.941 8.361 -1.266 1.00 88.75 95 MET A N 1
ATOM 728 C CA . MET A 1 95 ? -23.001 7.311 -1.677 1.00 88.75 95 MET A CA 1
ATOM 729 C C . MET A 1 95 ? -23.042 6.061 -0.786 1.00 88.75 95 MET A C 1
ATOM 731 O O . MET A 1 95 ? -22.632 4.983 -1.228 1.00 88.75 95 MET A O 1
ATOM 735 N N . LYS A 1 96 ? -23.570 6.156 0.445 1.00 88.00 96 LYS A N 1
ATOM 736 C CA . LYS A 1 96 ? -23.607 5.038 1.413 1.00 88.00 96 LYS A CA 1
ATOM 737 C C . LYS A 1 96 ? -24.281 3.793 0.852 1.00 88.00 96 LYS A C 1
ATOM 739 O O . LYS A 1 96 ? -23.750 2.693 0.980 1.00 88.00 96 LYS A O 1
ATOM 744 N N . MET A 1 97 ? -25.447 3.955 0.227 1.00 87.56 97 MET A N 1
ATOM 745 C CA . MET A 1 97 ? -26.197 2.815 -0.305 1.00 87.56 97 MET A CA 1
ATOM 746 C C . MET A 1 97 ? -25.431 2.125 -1.438 1.00 87.56 97 MET A C 1
ATOM 748 O O . MET A 1 97 ? -25.310 0.902 -1.440 1.00 87.56 97 MET A O 1
ATOM 752 N N . ALA A 1 98 ? -24.850 2.906 -2.352 1.00 88.69 98 ALA A N 1
ATOM 753 C CA . ALA A 1 98 ? -24.061 2.379 -3.459 1.00 88.69 98 ALA A CA 1
ATOM 754 C C . ALA A 1 98 ? -22.834 1.593 -2.962 1.00 88.69 98 ALA A C 1
ATOM 756 O O . ALA A 1 98 ? -22.601 0.468 -3.403 1.00 88.69 98 ALA A O 1
ATOM 757 N N . PHE A 1 99 ? -22.082 2.132 -1.996 1.00 88.12 99 PHE A N 1
ATOM 758 C CA . PHE A 1 99 ? -20.916 1.439 -1.436 1.00 88.12 99 PHE A CA 1
ATOM 759 C C . PHE A 1 99 ? -21.292 0.199 -0.620 1.00 88.12 99 PHE A C 1
ATOM 761 O O . PHE A 1 99 ? -20.592 -0.809 -0.708 1.00 88.12 99 PHE A O 1
ATOM 768 N N . ARG A 1 100 ? -22.422 0.210 0.100 1.00 86.81 100 ARG A N 1
ATOM 769 C CA . ARG A 1 100 ? -22.933 -0.988 0.787 1.00 86.81 100 ARG A CA 1
ATOM 770 C C . ARG A 1 100 ? -23.347 -2.089 -0.178 1.00 86.81 100 ARG A C 1
ATOM 772 O O . ARG A 1 100 ? -23.033 -3.243 0.088 1.00 86.81 100 ARG A O 1
ATOM 779 N N . MET A 1 101 ? -24.016 -1.747 -1.280 1.00 89.06 101 MET A N 1
ATOM 780 C CA . MET A 1 101 ? -24.382 -2.715 -2.322 1.00 89.06 101 MET A CA 1
ATOM 781 C C . MET A 1 101 ? -23.143 -3.335 -2.973 1.00 89.06 101 MET A C 1
ATOM 783 O O . MET A 1 101 ? -23.077 -4.549 -3.151 1.00 89.06 101 MET A O 1
ATOM 787 N N . LEU A 1 102 ? -22.131 -2.520 -3.280 1.00 89.56 102 LEU A N 1
ATOM 788 C CA . LEU A 1 102 ? -20.858 -3.025 -3.794 1.00 89.56 102 LEU A CA 1
ATOM 789 C C . LEU A 1 102 ? -20.212 -3.981 -2.785 1.00 89.56 102 LEU A C 1
ATOM 791 O O . LEU A 1 102 ? -19.932 -5.130 -3.124 1.00 89.56 102 LEU A O 1
ATOM 795 N N . ARG A 1 103 ? -20.107 -3.566 -1.517 1.00 85.44 103 ARG A N 1
ATOM 796 C CA . ARG A 1 103 ? -19.538 -4.388 -0.442 1.00 85.44 103 ARG A CA 1
ATOM 797 C C . ARG A 1 103 ? -20.284 -5.709 -0.247 1.00 85.44 103 ARG A C 1
ATOM 799 O O . ARG A 1 103 ? -19.634 -6.741 -0.113 1.00 85.44 103 ARG A O 1
ATOM 806 N N . SER A 1 104 ? -21.619 -5.702 -0.252 1.00 87.50 104 SER A N 1
ATOM 807 C CA . SER A 1 104 ? -22.418 -6.925 -0.089 1.00 87.50 104 SER A CA 1
ATOM 808 C C . SER A 1 104 ? -22.289 -7.882 -1.276 1.00 87.50 104 SER A C 1
ATOM 810 O O . SER A 1 104 ? -22.392 -9.090 -1.090 1.00 87.50 104 SER A O 1
ATOM 812 N N . SER A 1 105 ? -22.009 -7.362 -2.474 1.00 90.88 105 SER A N 1
ATOM 813 C CA . SER A 1 105 ? -21.695 -8.163 -3.665 1.00 90.88 105 SER A CA 1
ATOM 814 C C . SER A 1 105 ? -20.233 -8.626 -3.750 1.00 90.88 105 SER A C 1
ATOM 816 O O . SER A 1 105 ? -19.873 -9.337 -4.684 1.00 90.88 105 SER A O 1
ATOM 818 N N . GLY A 1 106 ? -19.382 -8.235 -2.792 1.00 88.81 106 GLY A N 1
ATOM 819 C CA . GLY A 1 106 ?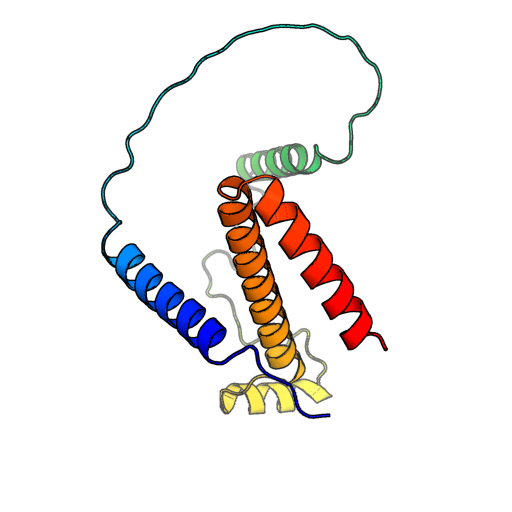 -17.946 -8.526 -2.816 1.00 88.81 106 GLY A CA 1
ATOM 820 C C . GLY A 1 106 ? -17.156 -7.703 -3.841 1.00 88.81 106 GLY A C 1
ATOM 821 O O . GLY A 1 106 ? -16.023 -8.056 -4.157 1.00 88.81 106 GLY A O 1
ATOM 822 N N . LEU A 1 107 ? -17.740 -6.620 -4.359 1.00 89.12 107 LEU A N 1
ATOM 823 C CA . LEU A 1 107 ? -17.125 -5.730 -5.341 1.00 89.12 107 LEU A CA 1
ATOM 824 C C . LEU A 1 107 ? -16.612 -4.453 -4.674 1.00 89.12 107 LEU A C 1
ATOM 826 O O . LEU A 1 107 ? -17.190 -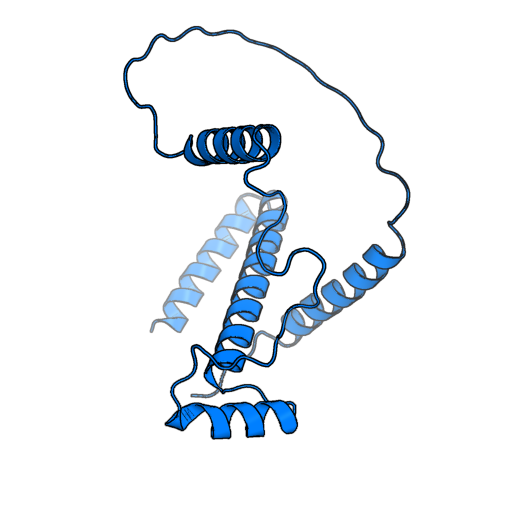3.955 -3.704 1.00 89.12 107 LEU A O 1
ATOM 830 N N . ALA A 1 108 ? -15.536 -3.894 -5.221 1.00 89.38 108 ALA A N 1
ATOM 831 C CA . ALA A 1 108 ? -15.020 -2.601 -4.805 1.00 89.38 108 ALA A CA 1
ATOM 832 C C . ALA A 1 108 ? -15.478 -1.496 -5.774 1.00 89.38 108 ALA A C 1
ATOM 834 O O . ALA A 1 108 ? -15.802 -1.757 -6.934 1.00 89.38 108 ALA A O 1
ATOM 835 N N . PRO A 1 109 ? -15.520 -0.232 -5.324 1.00 90.44 109 PRO A N 1
ATOM 836 C CA . PRO A 1 109 ? -15.649 0.894 -6.237 1.00 90.44 109 PRO A CA 1
ATOM 837 C C . PRO A 1 109 ? -14.505 0.915 -7.258 1.00 90.44 109 PRO A C 1
ATOM 839 O O . PRO A 1 109 ? -13.356 0.656 -6.907 1.00 90.44 109 PRO A O 1
ATOM 842 N N . LEU A 1 110 ? -14.793 1.331 -8.494 1.00 89.75 110 LEU A N 1
ATOM 843 C CA . LEU A 1 110 ? -13.823 1.328 -9.599 1.00 89.75 110 LEU A CA 1
ATOM 844 C C . LEU A 1 110 ? -12.492 2.016 -9.251 1.00 89.75 110 LEU A C 1
ATOM 846 O O . LEU A 1 110 ? -11.422 1.527 -9.592 1.00 89.75 110 LEU A O 1
ATOM 850 N N . TRP A 1 111 ? -12.542 3.143 -8.539 1.00 91.25 111 TRP A N 1
ATOM 851 C CA . TRP A 1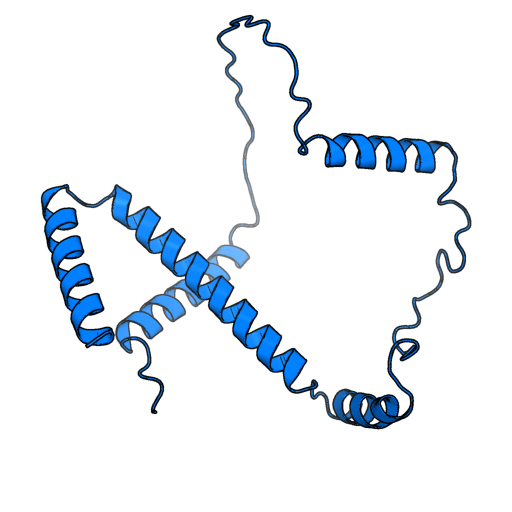 111 ? -11.341 3.873 -8.135 1.00 91.25 111 TRP A CA 1
ATOM 852 C C . TRP A 1 111 ? -10.474 3.093 -7.132 1.00 91.25 111 TRP A C 1
ATOM 854 O O . TRP A 1 111 ? -9.262 3.296 -7.101 1.00 91.25 111 TRP A O 1
ATOM 864 N N . VAL A 1 112 ? -11.052 2.201 -6.320 1.00 92.38 112 VAL A N 1
ATOM 865 C CA . VAL A 1 112 ? -10.295 1.301 -5.431 1.00 92.38 112 VAL A CA 1
ATOM 866 C C . VAL A 1 112 ? -9.545 0.272 -6.267 1.00 92.38 112 VAL A C 1
ATOM 868 O O . VAL A 1 112 ? -8.337 0.117 -6.092 1.00 92.38 112 VAL A O 1
ATOM 871 N N . ASP A 1 113 ? -10.237 -0.375 -7.205 1.00 92.81 113 ASP A N 1
ATOM 872 C CA . ASP A 1 113 ? -9.641 -1.395 -8.073 1.00 92.81 113 ASP A CA 1
ATOM 873 C C . ASP A 1 113 ? -8.546 -0.808 -8.967 1.00 92.81 113 ASP A C 1
ATOM 875 O O . ASP A 1 113 ? -7.442 -1.348 -9.034 1.00 92.81 113 ASP A O 1
ATOM 879 N N . MET A 1 114 ? -8.787 0.361 -9.563 1.00 94.88 114 MET A N 1
ATOM 880 C CA . MET A 1 114 ? -7.771 1.078 -10.339 1.00 94.88 114 MET A CA 1
ATOM 881 C C . MET A 1 114 ? -6.545 1.426 -9.489 1.00 94.88 114 MET A C 1
ATOM 883 O O . MET A 1 114 ? -5.411 1.259 -9.929 1.00 94.88 114 MET A O 1
ATOM 887 N N . ASN A 1 115 ? -6.746 1.889 -8.251 1.00 96.38 115 ASN A N 1
ATOM 888 C CA . ASN A 1 115 ? -5.633 2.168 -7.343 1.00 96.38 115 ASN A CA 1
ATOM 889 C C . ASN A 1 115 ? -4.841 0.903 -6.993 1.00 96.38 115 ASN A C 1
ATOM 891 O O . ASN A 1 115 ? -3.626 0.983 -6.800 1.00 96.38 115 ASN A O 1
ATOM 895 N N . LYS A 1 116 ? -5.506 -0.251 -6.896 1.00 95.31 116 LYS A N 1
ATOM 896 C CA . LYS A 1 116 ? -4.847 -1.541 -6.690 1.00 95.31 116 LYS A CA 1
ATOM 897 C C . LYS A 1 116 ? -3.987 -1.913 -7.902 1.00 95.31 116 LYS A C 1
ATOM 899 O O . LYS A 1 116 ? -2.800 -2.167 -7.712 1.00 95.31 116 LYS A O 1
ATOM 904 N N . GLU A 1 117 ? -4.535 -1.836 -9.117 1.00 95.88 117 GLU A N 1
ATOM 905 C CA . GLU A 1 117 ? -3.801 -2.092 -10.373 1.00 95.88 117 GLU A CA 1
ATOM 906 C C . GLU A 1 117 ? -2.561 -1.186 -10.483 1.00 95.88 117 GLU A C 1
ATOM 908 O O . GLU A 1 117 ? -1.448 -1.665 -10.690 1.00 95.88 117 GLU A O 1
ATOM 913 N N . ILE A 1 118 ? -2.714 0.117 -10.212 1.00 96.69 118 ILE A N 1
ATOM 914 C CA . ILE A 1 118 ? -1.600 1.079 -10.227 1.00 96.69 118 ILE A CA 1
ATOM 915 C C . ILE A 1 118 ? -0.500 0.682 -9.230 1.00 96.69 118 ILE A C 1
ATOM 917 O O . ILE A 1 118 ? 0.687 0.734 -9.557 1.00 96.69 118 ILE A O 1
ATOM 921 N N . ARG A 1 119 ? -0.862 0.285 -8.003 1.00 95.94 119 ARG A N 1
ATOM 922 C CA . ARG A 1 119 ? 0.116 -0.137 -6.983 1.00 95.94 119 ARG A CA 1
ATOM 923 C C . ARG A 1 119 ? 0.849 -1.409 -7.392 1.00 95.94 119 ARG A C 1
ATOM 925 O O . ARG A 1 119 ? 2.058 -1.505 -7.174 1.00 95.94 119 ARG A O 1
ATOM 932 N N . GLU A 1 120 ? 0.140 -2.367 -7.975 1.00 96.62 120 GLU A N 1
ATOM 933 C CA . GLU A 1 120 ? 0.725 -3.610 -8.476 1.00 96.62 120 GLU A CA 1
ATOM 934 C C . GLU A 1 120 ? 1.721 -3.343 -9.608 1.00 96.62 120 GLU A C 1
ATOM 936 O O . GLU A 1 120 ? 2.827 -3.892 -9.596 1.00 96.62 120 GLU A O 1
ATOM 941 N N . ASP A 1 121 ? 1.387 -2.438 -10.526 1.00 95.75 121 ASP A N 1
ATOM 942 C CA . ASP A 1 121 ? 2.267 -2.040 -11.623 1.00 95.75 121 ASP A CA 1
ATOM 943 C C . ASP A 1 121 ? 3.503 -1.282 -11.141 1.00 95.75 121 ASP A C 1
ATOM 945 O O . ASP A 1 121 ? 4.619 -1.567 -11.586 1.00 95.75 121 ASP A O 1
ATOM 949 N N . ILE A 1 122 ? 3.345 -0.385 -10.165 1.00 96.94 122 ILE A N 1
ATOM 950 C CA . ILE A 1 122 ? 4.475 0.275 -9.503 1.00 96.94 122 ILE A CA 1
ATOM 951 C C . ILE A 1 122 ? 5.390 -0.771 -8.850 1.00 96.94 122 ILE A C 1
ATOM 953 O O . ILE A 1 122 ? 6.608 -0.741 -9.041 1.00 96.94 122 ILE A O 1
ATOM 957 N N . ALA A 1 123 ? 4.828 -1.739 -8.122 1.00 94.06 123 ALA A N 1
ATOM 958 C CA . ALA A 1 123 ? 5.608 -2.801 -7.491 1.00 94.06 123 ALA A CA 1
ATOM 959 C C . ALA A 1 123 ? 6.341 -3.673 -8.528 1.00 94.06 123 ALA A C 1
ATOM 961 O O . ALA A 1 123 ? 7.517 -4.001 -8.345 1.00 94.06 123 ALA A O 1
ATOM 962 N N . ARG A 1 124 ? 5.680 -4.007 -9.644 1.00 95.19 124 ARG A N 1
ATOM 963 C CA . ARG A 1 124 ? 6.269 -4.744 -10.773 1.00 95.19 124 ARG A CA 1
ATOM 964 C C . ARG A 1 124 ? 7.443 -3.979 -11.381 1.00 95.19 124 ARG A C 1
ATOM 966 O O . ARG A 1 124 ? 8.516 -4.554 -11.561 1.00 95.19 124 ARG A O 1
ATOM 973 N N . MET A 1 125 ? 7.271 -2.679 -11.613 1.00 94.62 125 MET A N 1
ATOM 974 C CA . MET A 1 125 ? 8.319 -1.791 -12.116 1.00 94.62 125 MET A CA 1
ATOM 975 C C . MET A 1 125 ? 9.518 -1.737 -11.162 1.00 94.62 125 MET A C 1
ATOM 977 O O . MET A 1 125 ? 10.666 -1.837 -11.598 1.00 94.62 125 MET A O 1
ATOM 981 N N . HIS A 1 126 ? 9.279 -1.628 -9.853 1.00 93.75 126 HIS A N 1
ATOM 982 C CA . HIS A 1 126 ? 10.353 -1.634 -8.861 1.00 93.75 126 HIS A CA 1
ATOM 983 C C . HIS A 1 126 ? 11.148 -2.943 -8.867 1.00 93.75 126 HIS A C 1
ATOM 985 O O . HIS A 1 126 ? 12.381 -2.890 -8.865 1.00 93.75 126 HIS A O 1
ATOM 991 N N . ARG A 1 127 ? 10.470 -4.098 -8.934 1.00 91.56 127 ARG A N 1
ATOM 992 C CA . ARG A 1 127 ? 11.130 -5.409 -9.043 1.00 91.56 127 ARG A CA 1
ATOM 993 C C . ARG A 1 127 ? 11.961 -5.516 -10.316 1.00 91.56 127 ARG A C 1
ATOM 995 O O . ARG A 1 127 ? 13.131 -5.882 -10.245 1.00 91.56 127 ARG A O 1
ATOM 1002 N N . PHE A 1 128 ? 11.398 -5.122 -11.458 1.00 90.44 128 PHE A N 1
ATOM 1003 C CA . PHE A 1 128 ? 12.118 -5.117 -12.729 1.00 90.44 128 PHE A CA 1
ATOM 1004 C C . PHE A 1 128 ? 13.367 -4.230 -12.669 1.00 90.44 128 PHE A C 1
ATOM 1006 O O . PHE A 1 128 ? 14.459 -4.661 -13.034 1.00 90.44 128 PHE A O 1
ATOM 1013 N N . ARG A 1 129 ? 13.244 -3.013 -12.124 1.00 88.38 129 ARG A N 1
ATOM 1014 C CA . ARG A 1 129 ? 14.379 -2.095 -11.974 1.00 88.38 129 ARG A CA 1
ATOM 1015 C C . ARG A 1 129 ? 15.475 -2.679 -11.086 1.00 88.38 129 ARG A C 1
ATOM 1017 O O . ARG A 1 129 ? 16.650 -2.566 -11.428 1.00 88.38 129 ARG A O 1
ATOM 1024 N N . ALA A 1 130 ? 15.108 -3.289 -9.959 1.00 86.94 130 ALA A N 1
ATOM 1025 C CA . ALA A 1 130 ? 16.059 -3.942 -9.064 1.00 86.94 130 ALA A CA 1
ATOM 1026 C C . ALA A 1 130 ? 16.763 -5.119 -9.755 1.00 86.94 130 ALA A C 1
ATOM 1028 O O . ALA A 1 130 ? 17.985 -5.237 -9.673 1.00 86.94 130 ALA A O 1
ATOM 1029 N N . HIS A 1 131 ? 16.012 -5.930 -10.503 1.00 85.56 131 HIS A N 1
ATOM 1030 C CA . HIS A 1 131 ? 16.558 -7.032 -11.286 1.00 85.56 131 HIS A CA 1
ATOM 1031 C C . HIS A 1 131 ? 17.565 -6.535 -12.328 1.00 85.56 131 HIS A C 1
ATOM 1033 O O . HIS A 1 131 ? 18.723 -6.953 -12.301 1.00 85.56 131 HIS A O 1
ATOM 1039 N N . VAL A 1 132 ? 17.174 -5.587 -13.186 1.00 85.19 132 VAL A N 1
ATOM 1040 C CA . VAL A 1 132 ? 18.066 -5.001 -14.199 1.00 85.19 132 VAL A CA 1
ATOM 1041 C C . VAL A 1 132 ? 19.316 -4.422 -13.545 1.00 85.19 132 VAL A C 1
ATOM 1043 O O . VAL A 1 132 ? 20.421 -4.670 -14.017 1.00 85.19 132 VAL A O 1
ATOM 1046 N N . HIS A 1 133 ? 19.168 -3.710 -12.425 1.00 78.69 133 HIS A N 1
ATOM 1047 C CA . HIS A 1 133 ? 20.305 -3.158 -11.694 1.00 78.69 133 HIS A CA 1
ATOM 1048 C C . HIS A 1 133 ? 21.243 -4.249 -11.153 1.00 78.69 133 HIS A C 1
ATOM 1050 O O . HIS A 1 133 ? 22.460 -4.121 -11.267 1.00 78.69 133 HIS A O 1
ATOM 1056 N N . SER A 1 134 ? 20.696 -5.349 -10.628 1.00 78.88 134 SER A N 1
ATOM 1057 C CA . SER A 1 134 ? 21.485 -6.489 -10.145 1.00 78.88 134 SER A CA 1
ATOM 1058 C C . SER A 1 134 ? 22.240 -7.213 -11.265 1.00 78.88 134 SER A C 1
ATOM 1060 O O . SER A 1 134 ? 23.358 -7.669 -11.048 1.00 78.88 134 SER A O 1
ATOM 1062 N N . GLN A 1 135 ? 21.666 -7.285 -12.469 1.00 77.38 135 GLN A N 1
ATOM 1063 C CA . GLN A 1 135 ? 22.325 -7.869 -13.637 1.00 77.38 135 GLN A CA 1
ATOM 1064 C C . GLN A 1 135 ? 23.365 -6.910 -14.219 1.00 77.38 135 GLN A C 1
ATOM 1066 O O . GLN A 1 135 ? 24.431 -7.342 -14.645 1.00 77.38 135 GLN A O 1
ATOM 1071 N N . TRP A 1 136 ? 23.107 -5.599 -14.179 1.00 71.62 136 TRP A N 1
ATOM 1072 C CA . TRP A 1 136 ? 24.011 -4.567 -14.691 1.00 71.62 136 TRP A CA 1
ATOM 1073 C C . TRP A 1 136 ? 25.397 -4.592 -14.037 1.00 71.62 136 TRP A C 1
ATOM 1075 O O . TRP A 1 136 ? 26.388 -4.278 -14.695 1.00 71.62 136 TRP A O 1
ATOM 1085 N N . THR A 1 137 ? 25.497 -5.012 -12.772 1.00 71.75 137 THR A N 1
ATOM 1086 C CA . THR A 1 137 ? 26.791 -5.167 -12.081 1.00 71.75 137 THR A CA 1
ATOM 1087 C C . THR A 1 137 ? 27.630 -6.329 -12.616 1.00 71.75 137 THR A C 1
ATOM 1089 O O . THR A 1 137 ? 28.845 -6.328 -12.437 1.00 71.75 137 THR A O 1
ATOM 1092 N N . ARG A 1 138 ? 27.012 -7.296 -13.305 1.00 72.88 138 ARG A N 1
ATOM 1093 C CA . ARG A 1 138 ? 27.669 -8.493 -13.855 1.00 72.88 138 ARG A CA 1
ATOM 1094 C C . ARG A 1 138 ? 28.094 -8.336 -15.317 1.00 72.88 138 ARG A C 1
ATOM 1096 O O . ARG A 1 138 ? 28.798 -9.195 -15.839 1.00 72.88 138 ARG A O 1
ATOM 1103 N N . ILE A 1 139 ? 27.672 -7.263 -15.985 1.00 79.75 139 ILE A N 1
ATOM 1104 C CA . ILE A 1 139 ? 27.876 -7.063 -17.424 1.00 79.75 139 ILE A CA 1
ATOM 1105 C C . ILE A 1 139 ? 29.198 -6.314 -17.698 1.00 79.75 139 ILE A C 1
ATOM 1107 O O . ILE A 1 139 ? 29.533 -5.324 -17.036 1.00 79.75 139 ILE A O 1
ATOM 1111 N N . SER A 1 140 ? 29.953 -6.762 -18.710 1.00 78.56 140 SER A N 1
ATOM 1112 C CA . SER A 1 140 ? 31.197 -6.112 -19.162 1.00 78.56 140 SER A CA 1
ATOM 1113 C C . SER A 1 140 ? 30.945 -4.690 -19.702 1.00 78.56 140 SER A C 1
ATOM 1115 O O . SER A 1 140 ? 29.810 -4.293 -19.960 1.00 78.56 140 SER A O 1
ATOM 1117 N N . SER A 1 141 ? 31.979 -3.852 -19.820 1.00 71.69 141 SER A N 1
ATOM 1118 C CA . SER A 1 141 ? 31.825 -2.463 -20.299 1.00 71.69 141 SER A CA 1
ATOM 1119 C C . SER A 1 141 ? 31.326 -2.375 -21.747 1.00 71.69 141 SER A C 1
ATOM 1121 O O . SER A 1 141 ? 30.473 -1.543 -22.034 1.00 71.69 141 SER A O 1
ATOM 1123 N N . ILE A 1 142 ? 31.799 -3.268 -22.621 1.00 75.69 142 ILE A N 1
ATOM 1124 C CA . ILE A 1 142 ? 31.441 -3.316 -24.050 1.00 75.69 142 ILE A CA 1
ATOM 1125 C C . ILE A 1 142 ? 29.961 -3.679 -24.230 1.00 75.69 142 ILE A C 1
ATOM 1127 O O . ILE A 1 142 ? 29.215 -3.022 -24.950 1.00 75.69 142 ILE A O 1
ATOM 1131 N N . GLU A 1 143 ? 29.509 -4.697 -23.504 1.00 74.88 143 GLU A N 1
ATOM 1132 C CA . GLU A 1 143 ? 28.129 -5.183 -23.545 1.00 74.88 143 GLU A CA 1
ATOM 1133 C C . GLU A 1 143 ? 27.133 -4.139 -22.991 1.00 74.88 143 GLU A C 1
ATOM 1135 O O . GLU A 1 143 ? 25.988 -4.051 -23.439 1.00 74.88 143 GLU A O 1
ATOM 1140 N N . ARG A 1 144 ? 27.571 -3.295 -22.043 1.00 76.81 144 ARG A N 1
ATOM 1141 C CA . ARG A 1 144 ? 26.775 -2.169 -21.523 1.00 76.81 144 ARG A CA 1
ATOM 1142 C C . ARG A 1 144 ? 26.576 -1.057 -22.549 1.00 76.81 144 ARG A C 1
ATOM 1144 O O . ARG A 1 144 ? 25.496 -0.471 -22.587 1.00 76.81 144 ARG A O 1
ATOM 1151 N N . GLU A 1 145 ? 27.599 -0.757 -23.342 1.00 74.94 145 GLU A N 1
ATOM 1152 C CA . GLU A 1 145 ? 27.550 0.279 -24.378 1.00 74.94 145 GLU A CA 1
ATOM 1153 C C . GLU A 1 145 ? 26.594 -0.123 -25.506 1.00 74.94 145 GLU A C 1
ATOM 1155 O O . GLU A 1 145 ? 25.669 0.625 -25.818 1.00 74.94 145 GLU A O 1
ATOM 1160 N N . HIS A 1 146 ? 26.699 -1.366 -25.988 1.00 78.38 146 HIS A N 1
ATOM 1161 C CA . HIS A 1 146 ? 25.811 -1.886 -27.028 1.00 78.38 146 HIS A CA 1
ATOM 1162 C C . HIS A 1 146 ? 24.329 -1.867 -26.615 1.00 78.38 146 HIS A C 1
ATOM 1164 O O . HIS A 1 146 ? 23.479 -1.368 -27.353 1.00 78.38 146 HIS A O 1
ATOM 1170 N N . ARG A 1 147 ? 24.010 -2.325 -25.393 1.00 76.75 147 ARG A N 1
ATOM 1171 C CA . ARG A 1 147 ? 22.628 -2.269 -24.884 1.00 76.75 147 ARG A CA 1
ATOM 1172 C C . ARG A 1 147 ? 22.128 -0.840 -24.734 1.00 76.75 147 ARG A C 1
ATOM 1174 O O . ARG A 1 147 ? 20.953 -0.585 -24.972 1.00 76.75 147 ARG A O 1
ATOM 1181 N N . ARG A 1 148 ? 22.984 0.101 -24.321 1.00 79.00 148 ARG A N 1
ATOM 1182 C CA . ARG A 1 148 ? 22.595 1.510 -24.177 1.00 79.00 148 ARG A CA 1
ATOM 1183 C C . ARG A 1 148 ? 22.165 2.100 -25.519 1.00 79.00 148 ARG A C 1
ATOM 1185 O O . ARG A 1 148 ? 21.143 2.783 -25.559 1.00 79.00 148 ARG A O 1
ATOM 1192 N N . ASP A 1 149 ? 22.905 1.814 -26.583 1.00 81.81 149 ASP A N 1
ATOM 1193 C CA . ASP A 1 149 ? 22.575 2.287 -27.927 1.00 81.81 149 ASP A CA 1
ATOM 1194 C C . ASP A 1 149 ? 21.266 1.676 -28.433 1.00 81.81 149 ASP A C 1
ATOM 1196 O O . ASP A 1 149 ? 20.402 2.406 -28.926 1.00 81.81 149 ASP A O 1
ATOM 1200 N N . GLU A 1 150 ? 21.065 0.373 -28.217 1.00 80.38 150 GLU A N 1
ATOM 1201 C CA . GLU A 1 150 ? 19.804 -0.309 -28.524 1.00 80.38 150 GLU A CA 1
ATOM 1202 C C . GLU A 1 150 ? 18.619 0.333 -27.780 1.00 80.38 150 GLU A C 1
ATOM 1204 O O . GLU A 1 150 ? 17.601 0.665 -28.390 1.00 80.38 150 GLU A O 1
ATOM 1209 N N . TYR A 1 151 ? 18.765 0.597 -26.475 1.00 80.12 151 TYR A N 1
ATOM 1210 C CA . TYR A 1 151 ? 17.735 1.268 -25.677 1.00 80.12 151 TYR A CA 1
ATOM 1211 C C . TYR A 1 151 ? 17.410 2.669 -26.203 1.00 80.12 151 TYR A C 1
ATOM 1213 O O . TYR A 1 151 ? 16.237 3.034 -26.288 1.00 80.12 151 TYR A O 1
ATOM 1221 N N . VAL A 1 152 ? 18.423 3.463 -26.562 1.00 83.94 152 VAL A N 1
ATOM 1222 C CA . VAL A 1 152 ? 18.219 4.819 -27.093 1.00 83.94 152 VAL A CA 1
ATOM 1223 C C . VAL A 1 152 ? 17.470 4.780 -28.423 1.00 83.94 152 VAL A C 1
ATOM 1225 O O . VAL A 1 152 ? 16.575 5.601 -28.624 1.00 83.94 152 VAL A O 1
ATOM 1228 N N . GLN A 1 153 ? 17.794 3.840 -29.313 1.00 79.94 153 GLN A N 1
ATOM 1229 C CA . GLN A 1 153 ? 17.060 3.689 -30.572 1.00 79.94 153 GLN A CA 1
ATOM 1230 C C . GLN A 1 153 ? 15.616 3.260 -30.329 1.00 79.94 153 GLN A C 1
ATOM 1232 O O . GLN A 1 153 ? 14.696 3.880 -30.855 1.00 79.94 153 GLN A O 1
ATOM 1237 N N . ARG A 1 154 ? 15.394 2.303 -29.426 1.00 77.25 154 ARG A N 1
ATOM 1238 C CA . ARG A 1 154 ? 14.047 1.831 -29.098 1.00 77.25 154 ARG A CA 1
ATOM 1239 C C . ARG A 1 154 ? 13.163 2.920 -28.487 1.00 77.25 154 ARG A C 1
ATOM 1241 O O . ARG A 1 154 ? 11.979 3.000 -28.792 1.00 77.25 154 ARG A O 1
ATOM 1248 N N . VAL A 1 155 ? 13.727 3.796 -27.653 1.00 80.69 155 VAL A N 1
ATOM 1249 C CA . VAL A 1 155 ? 12.998 4.958 -27.112 1.00 80.69 155 VAL A CA 1
ATOM 1250 C C . VAL A 1 155 ? 12.653 5.963 -28.213 1.00 80.69 155 VAL A C 1
ATOM 1252 O O . VAL A 1 155 ? 11.567 6.540 -28.182 1.00 80.69 155 VAL A O 1
ATOM 1255 N N . LYS A 1 156 ? 13.541 6.169 -29.193 1.00 84.38 156 LYS A N 1
ATOM 1256 C CA . LYS A 1 156 ? 13.250 7.028 -30.350 1.00 84.38 156 LYS A CA 1
ATOM 1257 C C . LYS A 1 156 ? 12.107 6.468 -31.194 1.00 84.38 156 LYS A C 1
ATOM 1259 O O . LYS A 1 156 ? 11.236 7.242 -31.554 1.00 84.38 156 LYS A O 1
ATOM 1264 N N . GLU A 1 157 ? 12.076 5.158 -31.431 1.00 84.25 157 GLU A N 1
ATOM 126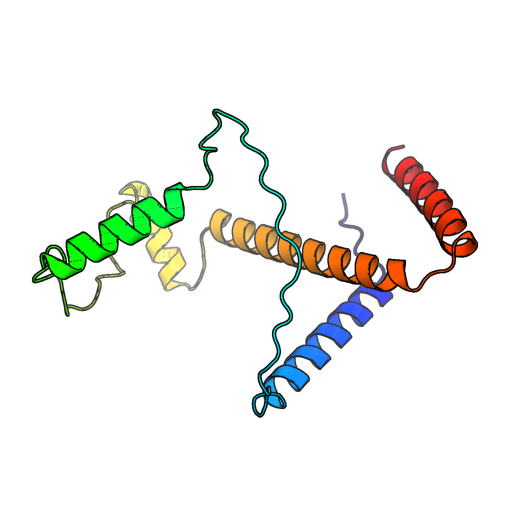5 C CA . GLU A 1 157 ? 11.001 4.477 -32.175 1.00 84.25 157 GLU A CA 1
ATOM 1266 C C . GLU A 1 157 ? 9.641 4.526 -31.463 1.00 84.25 157 GLU A C 1
ATOM 1268 O O . GLU A 1 157 ? 8.603 4.569 -32.113 1.00 84.25 157 GLU A O 1
ATOM 1273 N N . ILE A 1 158 ? 9.623 4.500 -30.126 1.00 82.75 158 ILE A N 1
ATOM 1274 C CA . ILE A 1 158 ? 8.376 4.584 -29.345 1.00 82.75 158 ILE A CA 1
ATOM 1275 C C . ILE A 1 158 ? 7.812 6.012 -29.337 1.00 82.75 158 ILE A C 1
ATOM 1277 O O . ILE A 1 158 ? 6.597 6.190 -29.268 1.00 82.75 158 ILE A O 1
ATOM 1281 N N . ASN A 1 159 ? 8.689 7.018 -29.369 1.00 76.38 159 ASN A N 1
ATOM 1282 C CA . ASN A 1 159 ? 8.310 8.429 -29.300 1.00 76.38 159 ASN A CA 1
ATOM 1283 C C . ASN A 1 159 ? 8.120 9.090 -30.677 1.00 76.38 159 ASN A C 1
ATOM 1285 O O . ASN A 1 159 ? 7.687 10.243 -30.718 1.00 76.38 159 ASN A O 1
ATOM 1289 N N . SER A 1 160 ? 8.481 8.409 -31.769 1.00 63.59 160 SER A N 1
ATOM 1290 C CA . SER A 1 160 ? 8.246 8.838 -33.156 1.00 63.59 160 SER A CA 1
ATOM 1291 C C . SER A 1 160 ? 6.861 8.436 -33.641 1.00 63.59 160 SER A C 1
ATOM 1293 O O . SER A 1 160 ? 6.195 9.288 -34.266 1.00 63.59 160 SER A O 1
#

Secondary structure (DSSP, 8-state):
----PPPHHHHHHHHHHHHHHHHHHHH--S----------------------TT-HHHHHHHHHHHHHHTTTTTT-TTTTSPP-TT--TTS-HHHHHHHHHHHHTTPPPHHHHHHHHHHHHHHHHHHHHHHHHHHHTTS-HHHHHHHHHHHHHHHHHHH-

Sequence (160 aa):
MPRRYLDRRAEAEIEAMLAAEQQAATEGAAERPADQRQSSGATKRAGSGRRAAGDWHGLVEQRIQEGMEQGLFDNLRGAGQPLNLDEDRFVPDDMKMAFRMLRSSGLAPLWVDMNKEIREDIARMHRFRAHVHSQWTRISSIEREHRRDEYVQRVKEINS